Protein AF-S7V714-F1 (afdb_monomer)

Foldseek 3Di:
DDDPDDPVNVVVVVPDPPPPVPPPPPDLLPQDDDDPVVLVPAQLLDLVSLVVLLVLLCSLCCNQVVVDDVLVVLSVQLNCLSVPHAAPSSLVSLVVSLVVSLVVLVVSDDPVSPVVSVVNNVSSVSNNVSRVVRNVDPDDD

Nearest PDB structures (foldseek):
  7zpk-assembly1_A  TM=5.046E-01  e=1.804E+00  Mus musculus
  8fit-assembly1_A  TM=4.588E-01  e=9.605E+00  synthetic construct
  5wa4-assembly1_F  TM=2.463E-01  e=9.605E+00  Thermobispora bispora DSM 43833

Sequence (141 aa):
MAIVTSLLDYRRKKQRPSFALPMVEDEPTTRPHVSKQAIWRKDFSSFGGVIFGILTIRELLGYHLHYFEEWKHYLLQILDICANTTGKDRAALLGDVVRDFKSFLFEETGPENKEDMALVVLILELMEKSALLRQDAPGLQ

Solvent-accessible surface area (backbone atoms only — not comparable to full-atom values): 8434 Å² total; per-residue (Å²): 135,85,81,83,72,52,76,65,58,54,50,57,70,66,60,56,79,78,75,73,61,73,77,70,71,77,66,82,73,70,80,70,90,79,58,68,69,61,59,75,72,49,56,33,66,42,67,71,29,41,52,52,47,50,52,51,39,48,49,53,43,52,68,78,40,63,90,57,63,67,68,59,52,53,53,50,51,53,50,50,43,62,72,76,43,58,48,63,63,28,25,54,56,40,45,55,54,49,52,54,49,51,53,55,49,58,75,73,54,44,92,91,46,42,73,60,51,50,50,43,52,50,49,51,48,46,38,37,51,34,30,46,58,52,50,74,53,87,82,86,130

Radius of gyration: 20.83 Å; Cα contacts (8 Å, |Δi|>4): 79; chains: 1; bounding box: 42×61×42 Å

Structure (mmCIF, N/CA/C/O backbone):
data_AF-S7V714-F1
#
_entry.id   AF-S7V714-F1
#
loop_
_atom_site.group_PDB
_atom_site.id
_atom_site.type_symbol
_atom_site.label_atom_id
_atom_site.label_alt_id
_atom_site.label_comp_id
_atom_site.label_asym_id
_atom_site.label_entity_id
_atom_site.label_seq_id
_atom_site.pdbx_PDB_ins_code
_atom_site.Cartn_x
_atom_site.Cartn_y
_atom_site.Cartn_z
_atom_site.occupancy
_atom_site.B_iso_or_equiv
_atom_site.auth_seq_id
_atom_site.auth_comp_id
_atom_site.auth_asym_id
_atom_site.auth_atom_id
_atom_site.pdbx_PDB_model_num
ATOM 1 N N . MET A 1 1 ? 13.397 -50.958 17.998 1.00 35.47 1 MET A N 1
ATOM 2 C CA . MET A 1 1 ? 14.725 -50.866 17.354 1.00 35.47 1 MET A CA 1
ATOM 3 C C . MET A 1 1 ? 14.741 -49.617 16.486 1.00 35.47 1 MET A C 1
ATOM 5 O O . MET A 1 1 ? 13.940 -49.539 15.565 1.00 35.47 1 MET A O 1
ATOM 9 N N . ALA A 1 2 ? 15.54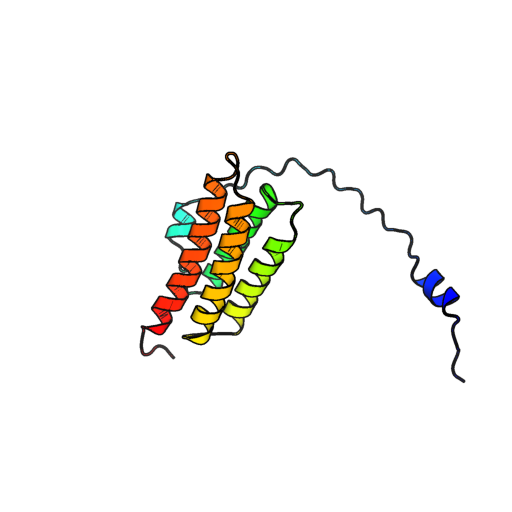3 -48.609 16.835 1.00 45.94 2 ALA A N 1
ATOM 10 C CA . ALA A 1 2 ? 15.607 -47.350 16.092 1.00 45.94 2 ALA A CA 1
ATOM 11 C C . ALA A 1 2 ? 16.510 -47.516 14.861 1.00 45.94 2 ALA A C 1
ATOM 13 O O . ALA A 1 2 ? 17.671 -47.895 14.993 1.00 45.94 2 ALA A O 1
ATOM 14 N N . ILE A 1 3 ? 15.969 -47.264 13.669 1.00 53.62 3 ILE A N 1
ATOM 15 C CA . ILE A 1 3 ? 16.721 -47.330 12.413 1.00 53.62 3 ILE A CA 1
ATOM 16 C C . ILE A 1 3 ? 17.478 -46.009 12.268 1.00 53.62 3 ILE A C 1
ATOM 18 O O . ILE A 1 3 ? 16.899 -44.984 11.902 1.00 53.62 3 ILE A O 1
ATOM 22 N N . VAL A 1 4 ? 18.775 -46.025 12.577 1.00 56.28 4 VAL A N 1
ATOM 23 C CA . VAL A 1 4 ? 19.679 -44.910 12.276 1.00 56.28 4 VAL A CA 1
ATOM 24 C C . VAL A 1 4 ? 19.846 -44.869 10.763 1.00 56.28 4 VAL A C 1
ATOM 26 O O . VAL A 1 4 ? 20.621 -45.619 10.177 1.00 56.28 4 VAL A O 1
ATOM 29 N N . THR A 1 5 ? 19.044 -44.030 10.117 1.00 60.16 5 THR A N 1
ATOM 30 C CA . THR A 1 5 ? 19.144 -43.801 8.677 1.00 60.16 5 THR A CA 1
ATOM 31 C C . THR A 1 5 ? 20.337 -42.878 8.451 1.00 60.16 5 THR A C 1
ATOM 33 O O . THR A 1 5 ? 20.403 -41.801 9.044 1.00 60.16 5 THR A O 1
ATOM 36 N N . SER A 1 6 ? 21.300 -43.308 7.636 1.00 65.88 6 SER A N 1
ATOM 37 C CA . SER A 1 6 ? 22.492 -42.525 7.310 1.00 65.88 6 SER A CA 1
ATOM 38 C C . SER A 1 6 ? 22.106 -41.145 6.764 1.00 65.88 6 SER A C 1
ATOM 40 O O . SER A 1 6 ? 21.180 -41.009 5.960 1.00 65.88 6 SER A O 1
ATOM 42 N N . LEU A 1 7 ? 22.844 -40.104 7.157 1.00 58.25 7 LEU A N 1
ATOM 43 C CA . LEU A 1 7 ? 22.646 -38.728 6.681 1.00 58.25 7 LEU A CA 1
ATOM 44 C C . LEU A 1 7 ? 22.783 -38.624 5.143 1.00 58.25 7 LEU A C 1
ATOM 46 O O . LEU A 1 7 ? 22.209 -37.733 4.513 1.00 58.25 7 LEU A O 1
ATOM 50 N N . LEU A 1 8 ? 23.490 -39.582 4.529 1.00 59.44 8 LEU A N 1
ATOM 51 C CA . LEU A 1 8 ? 23.605 -39.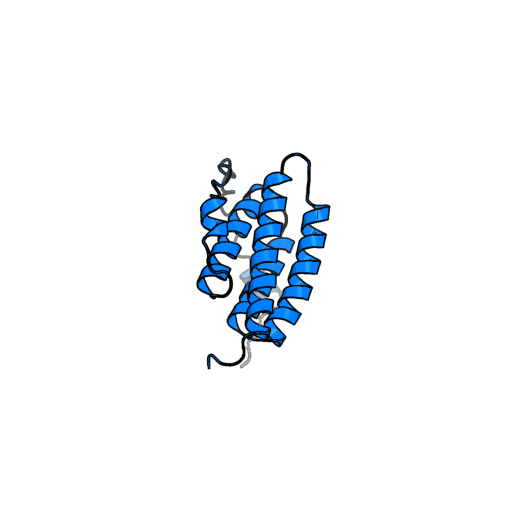744 3.077 1.00 59.44 8 LEU A CA 1
ATOM 52 C C . LEU A 1 8 ? 22.317 -40.291 2.440 1.00 59.44 8 LEU A C 1
ATOM 54 O O . LEU A 1 8 ? 21.934 -39.831 1.363 1.00 59.44 8 LEU A O 1
ATOM 58 N N . ASP A 1 9 ? 21.607 -41.196 3.116 1.00 64.56 9 ASP A N 1
ATOM 59 C CA . ASP A 1 9 ? 20.330 -41.743 2.640 1.00 64.56 9 ASP A CA 1
ATOM 60 C C . ASP A 1 9 ? 19.207 -40.704 2.730 1.00 64.56 9 ASP A C 1
ATOM 62 O O . ASP A 1 9 ? 18.354 -40.622 1.842 1.00 64.56 9 ASP A O 1
ATOM 66 N N . TYR A 1 10 ? 19.250 -39.834 3.746 1.00 62.34 10 TYR A N 1
ATOM 67 C CA . TYR A 1 10 ? 18.363 -38.671 3.829 1.00 62.34 10 TYR A CA 1
ATOM 68 C C . TYR A 1 10 ? 18.610 -37.680 2.678 1.00 62.34 10 TYR A C 1
ATOM 70 O O . TYR A 1 10 ? 17.657 -37.223 2.044 1.00 62.34 10 TYR A O 1
ATOM 78 N N . ARG A 1 11 ? 19.880 -37.383 2.347 1.00 59.47 11 ARG A N 1
ATOM 79 C CA . ARG A 1 11 ? 20.226 -36.513 1.204 1.00 59.47 11 ARG A CA 1
ATOM 80 C C . ARG A 1 11 ? 19.782 -37.104 -0.133 1.00 59.47 11 ARG A C 1
ATOM 82 O O . ARG A 1 11 ? 19.219 -36.371 -0.940 1.00 59.47 11 ARG A O 1
ATOM 89 N N . ARG A 1 12 ? 19.953 -38.413 -0.343 1.00 58.91 12 ARG A N 1
ATOM 90 C CA . ARG A 1 12 ? 19.464 -39.102 -1.550 1.00 58.91 12 ARG A CA 1
ATOM 91 C C . ARG A 1 12 ? 17.943 -39.061 -1.677 1.00 58.91 12 ARG A C 1
ATOM 93 O O . ARG A 1 12 ? 17.444 -38.807 -2.764 1.00 58.91 12 ARG A O 1
ATOM 100 N N . LYS A 1 13 ? 17.194 -39.236 -0.582 1.00 61.72 13 LYS A N 1
ATOM 101 C CA . LYS A 1 13 ? 15.721 -39.130 -0.604 1.00 61.72 13 LYS A CA 1
ATOM 102 C C . LYS A 1 13 ? 15.208 -37.710 -0.861 1.00 61.72 13 LYS A C 1
ATOM 104 O O . LYS A 1 13 ? 14.096 -37.554 -1.360 1.00 61.72 13 LYS A O 1
ATOM 109 N N . LYS A 1 14 ? 15.985 -36.681 -0.503 1.00 56.25 14 LYS A N 1
ATOM 110 C CA . LYS A 1 14 ? 15.613 -35.268 -0.685 1.00 56.25 14 LYS A CA 1
ATOM 111 C C . LYS A 1 14 ? 16.084 -34.679 -2.019 1.00 56.25 14 LYS A C 1
ATOM 113 O O . LYS A 1 14 ? 15.548 -33.655 -2.434 1.00 56.25 14 LYS A O 1
ATOM 118 N N . GLN A 1 15 ? 16.996 -35.351 -2.724 1.00 51.22 15 GLN A N 1
ATOM 119 C CA . GLN A 1 15 ? 17.247 -35.144 -4.153 1.00 51.22 15 GLN A CA 1
ATOM 120 C C . GLN A 1 15 ? 16.084 -35.734 -4.961 1.00 51.22 15 GLN A C 1
ATOM 122 O O . GLN A 1 15 ? 16.217 -36.709 -5.697 1.00 51.22 15 GLN A O 1
ATOM 127 N N . ARG A 1 16 ? 14.900 -35.134 -4.800 1.00 51.56 16 ARG A N 1
ATOM 128 C CA . ARG A 1 16 ? 13.873 -35.204 -5.837 1.00 51.56 16 ARG A CA 1
ATOM 129 C C . ARG A 1 16 ? 14.522 -34.721 -7.138 1.00 51.56 16 ARG A C 1
ATOM 131 O O . ARG A 1 16 ? 15.364 -33.820 -7.057 1.00 51.56 16 ARG A O 1
ATOM 138 N N . PRO A 1 17 ? 14.155 -35.273 -8.309 1.00 47.53 17 PRO A N 1
ATOM 139 C CA . PRO A 1 17 ? 14.514 -34.623 -9.557 1.00 47.53 17 PRO A CA 1
ATOM 140 C C . PRO A 1 17 ? 14.079 -33.173 -9.396 1.00 47.53 17 PRO A C 1
ATOM 142 O O . PRO A 1 17 ? 12.954 -32.916 -8.953 1.00 47.53 17 PRO A O 1
ATOM 145 N N . SER A 1 18 ? 15.003 -32.246 -9.631 1.00 49.41 18 SER A N 1
ATOM 146 C CA . SER A 1 18 ? 14.657 -30.856 -9.856 1.00 49.41 18 SER A CA 1
ATOM 147 C C . SER A 1 18 ? 13.494 -30.897 -10.830 1.00 49.41 18 SER A C 1
ATOM 149 O O . SER A 1 18 ? 13.674 -31.261 -11.992 1.00 49.41 18 SER A O 1
ATOM 151 N N . PHE A 1 19 ? 12.287 -30.634 -10.326 1.00 50.50 19 PHE A N 1
ATOM 152 C CA . PHE A 1 19 ? 11.197 -30.201 -11.166 1.00 50.50 19 PHE A CA 1
ATOM 153 C C . PHE A 1 19 ? 11.763 -28.929 -11.778 1.00 50.50 19 PHE A C 1
ATOM 155 O O . PHE A 1 19 ? 11.734 -27.865 -11.166 1.00 50.50 19 PHE A O 1
ATOM 162 N N . ALA A 1 20 ? 12.384 -29.074 -12.947 1.00 51.50 20 ALA A N 1
ATOM 163 C CA . ALA A 1 20 ? 12.379 -28.035 -13.937 1.00 51.50 20 ALA A CA 1
ATOM 164 C C . ALA A 1 20 ? 10.890 -27.823 -14.186 1.00 51.50 20 ALA A C 1
ATOM 166 O O . ALA A 1 20 ? 10.273 -28.499 -15.008 1.00 51.50 20 ALA A O 1
ATOM 167 N N . LEU A 1 21 ? 10.283 -26.974 -13.351 1.00 54.78 21 LEU A N 1
ATOM 168 C CA . LEU A 1 21 ? 9.081 -26.287 -13.756 1.00 54.78 21 LEU A CA 1
ATOM 169 C C . LEU A 1 21 ? 9.435 -25.758 -15.145 1.00 54.78 21 LEU A C 1
ATOM 171 O 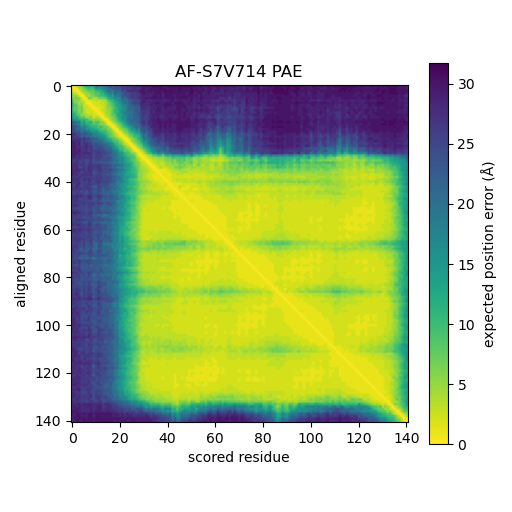O . LEU A 1 21 ? 10.536 -25.204 -15.283 1.00 54.78 21 LEU A O 1
ATOM 175 N N . PRO A 1 22 ? 8.610 -26.010 -16.176 1.00 46.91 22 PRO A N 1
ATOM 176 C CA . PRO A 1 22 ? 8.808 -25.313 -17.432 1.00 46.91 22 PRO A CA 1
ATOM 177 C C . PRO A 1 22 ? 8.995 -23.854 -17.038 1.00 46.91 22 PRO A C 1
ATOM 179 O O . PRO A 1 22 ? 8.189 -23.337 -16.259 1.00 46.91 22 PRO A O 1
ATOM 182 N N . MET A 1 23 ? 10.127 -23.261 -17.433 1.00 49.44 23 MET A N 1
ATOM 183 C CA . MET A 1 23 ? 10.264 -21.818 -17.361 1.00 49.44 23 MET A CA 1
ATOM 184 C C . MET A 1 23 ? 9.042 -21.327 -18.110 1.00 49.44 23 MET A C 1
ATOM 186 O O . MET A 1 23 ? 8.947 -21.534 -19.317 1.00 49.44 23 MET A O 1
ATOM 190 N N . VAL A 1 24 ? 8.041 -20.865 -17.363 1.00 54.81 24 VAL A N 1
ATOM 191 C CA . VAL A 1 24 ? 6.916 -20.163 -17.942 1.00 54.81 24 VAL A CA 1
ATOM 192 C C . VAL A 1 24 ? 7.623 -18.997 -18.590 1.00 54.81 24 VAL A C 1
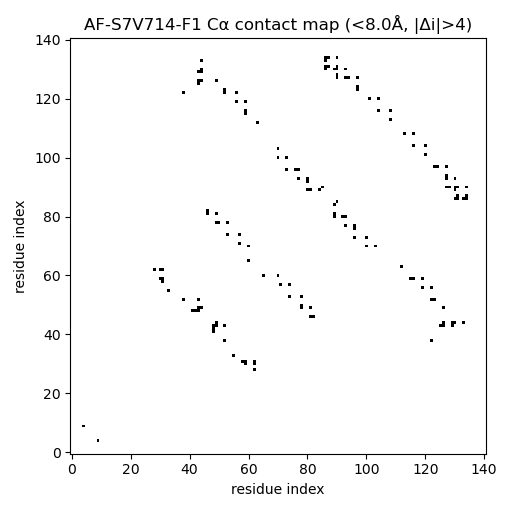ATOM 194 O O . VAL A 1 24 ? 8.205 -18.176 -17.885 1.00 54.81 24 VAL A O 1
ATOM 197 N N . GLU A 1 25 ? 7.758 -19.056 -19.913 1.00 48.69 25 GLU A N 1
ATOM 198 C CA . GLU A 1 25 ? 8.210 -17.919 -20.691 1.00 48.69 25 GLU A CA 1
ATOM 199 C C . GLU A 1 25 ? 7.351 -16.772 -20.182 1.00 48.69 25 GLU A C 1
ATOM 201 O O . GLU A 1 25 ? 6.125 -16.899 -20.204 1.00 48.69 25 GLU A O 1
ATOM 206 N N . ASP A 1 26 ? 7.988 -15.768 -19.571 1.00 55.81 26 ASP A N 1
ATOM 207 C CA . ASP A 1 26 ? 7.308 -14.603 -19.024 1.00 55.81 26 ASP A CA 1
ATOM 208 C C . ASP A 1 26 ? 6.440 -14.056 -20.163 1.00 55.81 26 ASP A C 1
ATOM 210 O O . ASP A 1 26 ? 6.950 -13.411 -21.084 1.00 55.81 26 ASP A O 1
ATOM 214 N N . GLU A 1 27 ? 5.141 -14.389 -20.168 1.00 51.09 27 GLU A N 1
ATOM 215 C CA . GLU A 1 27 ? 4.195 -13.754 -21.074 1.00 51.09 27 GLU A CA 1
ATOM 216 C C . GLU A 1 27 ? 4.412 -12.256 -20.883 1.00 51.09 27 GLU A C 1
ATOM 218 O O . GLU A 1 27 ? 4.528 -11.828 -19.728 1.00 51.09 27 GLU A O 1
ATOM 223 N N . PRO A 1 28 ? 4.507 -11.457 -21.962 1.00 49.62 28 PRO A N 1
ATOM 224 C CA . PRO A 1 28 ? 4.664 -10.021 -21.825 1.00 49.62 28 PRO A CA 1
ATOM 225 C C . PRO A 1 28 ? 3.522 -9.529 -20.941 1.00 49.62 28 PRO A C 1
ATOM 227 O O . PRO A 1 28 ? 2.359 -9.513 -21.357 1.00 49.62 28 PRO A O 1
ATOM 230 N N . THR A 1 29 ? 3.851 -9.216 -19.687 1.00 62.34 29 THR A N 1
ATOM 231 C CA . THR A 1 29 ? 2.876 -8.863 -18.670 1.00 62.34 29 THR A CA 1
ATOM 232 C C . THR A 1 29 ? 2.189 -7.621 -19.203 1.00 62.34 29 THR A C 1
ATOM 234 O O . THR A 1 29 ? 2.808 -6.589 -19.431 1.00 62.34 29 THR A O 1
ATOM 237 N N . THR A 1 30 ? 0.914 -7.728 -19.564 1.00 75.56 30 THR A N 1
ATOM 238 C CA . THR A 1 30 ? 0.200 -6.558 -20.076 1.00 75.56 30 THR A CA 1
ATOM 239 C C . THR A 1 30 ? 0.177 -5.527 -18.955 1.00 75.56 30 THR A C 1
ATOM 241 O O . THR A 1 30 ? -0.187 -5.879 -17.830 1.00 75.56 30 THR A O 1
ATOM 244 N N . ARG A 1 31 ? 0.584 -4.276 -19.233 1.00 80.94 31 ARG A N 1
ATOM 245 C CA . ARG A 1 31 ? 0.600 -3.223 -18.208 1.00 80.94 31 ARG A CA 1
ATOM 246 C C . ARG A 1 31 ? -0.769 -3.187 -17.512 1.00 80.94 31 ARG A C 1
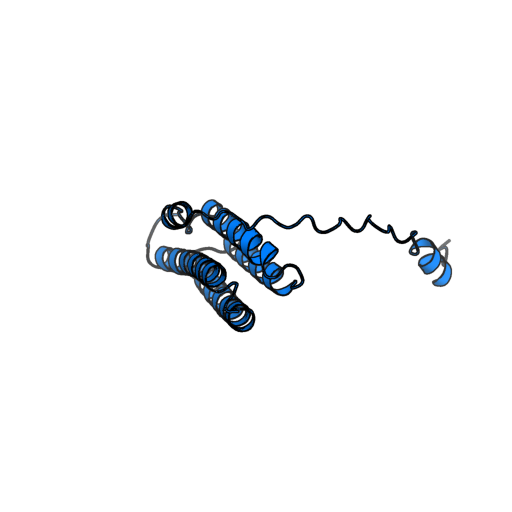ATOM 248 O O . ARG A 1 31 ? -1.785 -3.067 -18.206 1.00 80.94 31 ARG A O 1
ATOM 255 N N . PRO A 1 32 ? -0.819 -3.294 -16.175 1.00 84.50 32 PRO A N 1
ATOM 256 C CA . PRO A 1 32 ? -2.078 -3.398 -15.455 1.00 84.50 32 PRO A CA 1
ATOM 257 C C . PRO A 1 32 ? -2.925 -2.140 -15.658 1.00 84.50 32 PRO A C 1
ATOM 259 O O . PRO A 1 32 ? -2.437 -1.009 -15.593 1.00 84.50 32 PRO A O 1
ATOM 262 N N . HIS A 1 33 ? -4.220 -2.335 -15.905 1.00 84.50 33 HIS A N 1
ATOM 263 C CA . HIS A 1 33 ? -5.156 -1.232 -16.077 1.00 84.50 33 HIS A CA 1
ATOM 264 C C . HIS A 1 33 ? -5.773 -0.842 -14.733 1.00 84.50 33 HIS A C 1
ATOM 266 O O . HIS A 1 33 ? -6.781 -1.406 -14.305 1.00 84.50 33 HIS A O 1
ATOM 272 N N . VAL A 1 34 ? -5.180 0.152 -14.069 1.00 86.50 34 VAL A N 1
ATOM 273 C C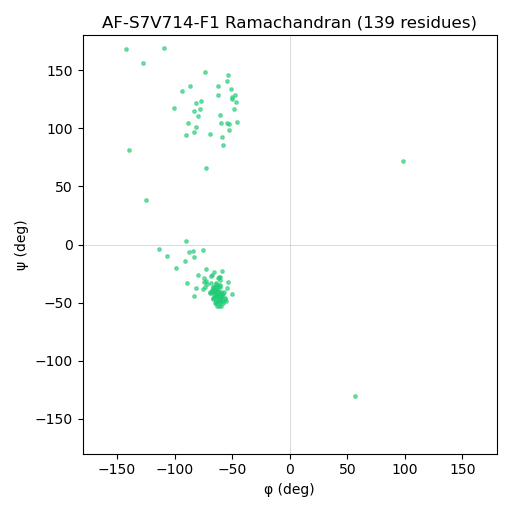A . VAL A 1 34 ? -5.651 0.622 -12.761 1.00 86.50 34 VAL A CA 1
ATOM 274 C C . VAL A 1 34 ? -6.485 1.896 -12.899 1.00 86.50 34 VAL A C 1
ATOM 276 O O . VAL A 1 34 ? -6.003 2.956 -13.301 1.00 86.50 34 VAL A O 1
ATOM 279 N N . SER A 1 35 ? -7.761 1.820 -12.510 1.00 87.88 35 SER A N 1
ATOM 280 C CA . SER A 1 35 ? -8.655 2.981 -12.500 1.00 87.88 35 SER A CA 1
ATOM 281 C C . SER A 1 35 ? -8.423 3.853 -11.264 1.00 87.88 35 SER A C 1
ATOM 283 O O . SER A 1 35 ? -8.819 3.503 -10.150 1.00 87.88 35 SER A O 1
ATOM 285 N N . LYS A 1 36 ? -7.861 5.054 -11.468 1.00 88.06 36 LYS A N 1
ATOM 286 C CA . LYS A 1 36 ? -7.698 6.069 -10.406 1.00 88.06 36 LYS A CA 1
ATOM 287 C C . LYS A 1 36 ? -9.030 6.391 -9.717 1.00 88.06 36 LYS A C 1
ATOM 289 O O . LYS A 1 36 ? -9.077 6.560 -8.503 1.00 88.06 36 LYS A O 1
ATOM 294 N N . GLN A 1 37 ? -10.132 6.427 -10.469 1.00 88.81 37 GLN A N 1
ATOM 295 C CA . GLN A 1 37 ? -11.464 6.690 -9.919 1.00 88.81 37 GLN A CA 1
ATOM 296 C C . GLN A 1 37 ? -11.942 5.571 -8.982 1.00 88.81 37 GLN A C 1
ATOM 298 O O . GLN A 1 37 ? -12.598 5.855 -7.980 1.00 88.81 37 GLN A O 1
ATOM 303 N N . ALA A 1 38 ? -11.612 4.312 -9.291 1.00 89.94 38 ALA A N 1
ATOM 304 C CA . ALA A 1 38 ? -11.943 3.181 -8.430 1.00 89.94 38 ALA A CA 1
ATOM 305 C C . ALA A 1 38 ? -11.187 3.249 -7.096 1.00 89.94 38 ALA A C 1
ATOM 307 O O . ALA A 1 38 ? -11.785 2.985 -6.056 1.00 89.94 38 ALA A O 1
ATOM 308 N N . ILE A 1 39 ? -9.918 3.678 -7.121 1.00 91.56 39 ILE A N 1
ATOM 309 C CA . ILE A 1 39 ? -9.110 3.901 -5.913 1.00 91.56 39 ILE A CA 1
ATOM 310 C C . ILE A 1 39 ? -9.755 4.974 -5.032 1.00 91.56 39 ILE A C 1
ATOM 312 O O . ILE A 1 39 ? -10.046 4.713 -3.870 1.00 91.56 39 ILE A O 1
ATOM 316 N N . TRP A 1 40 ? -10.064 6.150 -5.586 1.00 89.12 40 TRP A N 1
ATOM 317 C CA . TRP A 1 40 ? -10.634 7.264 -4.812 1.00 89.12 40 TRP A CA 1
ATOM 318 C C . TRP A 1 40 ? -11.999 6.971 -4.184 1.00 89.12 40 TRP A C 1
ATOM 320 O O . TRP A 1 40 ? -12.339 7.549 -3.156 1.00 89.12 40 TRP A O 1
ATOM 330 N N . ARG A 1 41 ? -12.803 6.097 -4.797 1.00 89.88 41 ARG A N 1
ATOM 331 C CA . ARG A 1 41 ? -14.133 5.729 -4.286 1.00 89.88 41 ARG A CA 1
ATOM 332 C C . ARG A 1 41 ? -14.096 4.623 -3.232 1.00 89.88 41 ARG A C 1
ATOM 334 O O . ARG A 1 41 ? -15.149 4.268 -2.703 1.00 89.88 41 ARG A O 1
ATOM 341 N N . LYS A 1 42 ? -12.931 4.031 -2.963 1.00 92.88 42 LYS A N 1
ATOM 342 C CA . LYS A 1 42 ? -12.816 2.879 -2.070 1.00 92.88 42 LYS A CA 1
ATOM 343 C C . LYS A 1 42 ? -12.661 3.316 -0.614 1.00 92.88 42 LYS A C 1
ATOM 345 O O . LYS A 1 42 ? -11.868 4.194 -0.297 1.00 92.88 42 LYS A O 1
ATOM 350 N N . ASP A 1 43 ? -13.381 2.639 0.279 1.00 91.44 43 ASP A N 1
ATOM 351 C CA . ASP A 1 43 ? -13.197 2.783 1.724 1.00 91.44 43 ASP A CA 1
ATOM 352 C C . ASP A 1 43 ? -12.044 1.898 2.225 1.00 91.44 43 ASP A C 1
ATOM 354 O O . ASP A 1 43 ? -12.236 0.709 2.505 1.00 91.44 43 ASP A O 1
ATOM 358 N N . PHE A 1 44 ? -10.857 2.492 2.367 1.00 91.56 44 PHE A N 1
ATOM 359 C CA . PHE A 1 44 ? -9.648 1.839 2.888 1.00 91.56 44 PHE A CA 1
ATOM 360 C C . PHE A 1 44 ? -9.644 1.630 4.406 1.00 91.56 44 PHE A C 1
ATOM 362 O O . PHE A 1 44 ? -8.739 0.989 4.940 1.00 91.56 44 PHE A O 1
ATOM 369 N N . SER A 1 45 ? -10.659 2.120 5.117 1.00 88.19 45 SER A N 1
ATOM 370 C CA . SER A 1 45 ? -10.810 1.835 6.540 1.00 88.19 45 SER A CA 1
ATOM 371 C C . SER A 1 45 ? -11.310 0.396 6.759 1.00 88.19 45 SER A C 1
ATOM 373 O O . SER A 1 45 ? -10.934 -0.276 7.726 1.00 88.19 45 SER A O 1
ATOM 375 N N . SER A 1 46 ? -12.117 -0.118 5.825 1.00 90.94 46 SER A N 1
ATOM 376 C CA . SER A 1 46 ? -12.584 -1.505 5.803 1.00 90.94 46 SER A CA 1
ATOM 377 C C . SER A 1 46 ? -11.480 -2.487 5.387 1.00 90.94 46 SER A C 1
ATOM 379 O O . SER A 1 46 ? -10.633 -2.180 4.547 1.00 90.94 46 SER A O 1
ATOM 381 N N . PHE A 1 47 ? -11.521 -3.716 5.914 1.00 91.25 47 PHE A N 1
ATOM 382 C CA . PHE A 1 47 ? -10.578 -4.768 5.511 1.00 91.25 47 PHE A CA 1
ATOM 383 C C . PHE A 1 47 ? -10.684 -5.097 4.011 1.00 91.25 47 PHE A C 1
ATOM 385 O O . PHE A 1 47 ? -9.675 -5.279 3.336 1.00 91.25 47 PHE A O 1
ATOM 392 N N . GLY A 1 48 ? -11.897 -5.077 3.447 1.00 93.25 48 GLY A N 1
ATOM 393 C CA . GLY A 1 48 ? -12.103 -5.271 2.009 1.00 93.25 48 GLY A CA 1
ATOM 394 C C . GLY A 1 48 ? -11.484 -4.165 1.144 1.00 93.25 48 GLY A C 1
ATOM 395 O O . GLY A 1 48 ? -11.012 -4.437 0.040 1.00 93.25 48 GLY A O 1
ATOM 396 N N . GLY A 1 49 ? -11.451 -2.920 1.630 1.00 94.38 49 GLY A N 1
ATOM 397 C CA . GLY A 1 49 ? -10.723 -1.830 0.979 1.00 94.38 49 GLY A CA 1
ATOM 398 C C . GLY A 1 49 ? -9.212 -2.019 1.026 1.00 94.38 49 GLY A C 1
ATOM 399 O O . GLY A 1 49 ? -8.545 -1.806 0.016 1.00 94.38 49 GLY A O 1
ATOM 400 N N . VAL A 1 50 ? -8.689 -2.500 2.157 1.00 94.12 50 VAL A N 1
ATOM 401 C CA . VAL A 1 50 ? -7.268 -2.852 2.287 1.00 94.12 50 VAL A CA 1
ATOM 402 C C . VAL A 1 50 ? -6.883 -3.945 1.292 1.00 94.12 50 VAL A C 1
ATOM 404 O O . VAL A 1 50 ? -5.938 -3.754 0.534 1.00 94.12 50 VAL A O 1
ATOM 407 N N . ILE A 1 51 ? -7.639 -5.047 1.222 1.00 96.38 51 ILE A N 1
ATOM 408 C CA . ILE A 1 51 ? -7.379 -6.128 0.255 1.00 96.38 51 ILE A CA 1
ATOM 409 C C . ILE A 1 51 ? -7.366 -5.585 -1.175 1.00 96.38 51 ILE A C 1
ATOM 411 O O . ILE A 1 51 ? -6.453 -5.889 -1.939 1.00 96.38 51 ILE A O 1
ATOM 415 N N . PHE A 1 52 ? -8.352 -4.759 -1.537 1.00 95.88 52 PHE A N 1
ATOM 416 C CA . PHE A 1 52 ? -8.404 -4.139 -2.861 1.00 95.88 52 PHE A CA 1
ATOM 417 C C . PHE A 1 52 ? -7.131 -3.339 -3.170 1.00 95.88 52 PHE A C 1
ATOM 419 O O . PHE A 1 52 ? -6.549 -3.497 -4.243 1.00 95.88 52 PHE A O 1
ATOM 426 N N . GLY A 1 53 ? -6.673 -2.514 -2.226 1.00 96.06 53 GLY A N 1
ATOM 427 C CA . GLY A 1 53 ? -5.437 -1.758 -2.399 1.00 96.06 53 GLY A CA 1
ATOM 428 C C . GLY A 1 53 ? -4.206 -2.654 -2.499 1.00 96.06 53 GLY A C 1
ATOM 429 O O . GLY A 1 53 ? -3.403 -2.457 -3.401 1.00 96.06 53 GLY A O 1
ATOM 430 N N . ILE A 1 54 ? -4.086 -3.678 -1.649 1.00 96.56 54 ILE A N 1
ATOM 431 C CA . ILE A 1 54 ? -2.968 -4.635 -1.678 1.00 96.56 54 ILE A CA 1
ATOM 432 C C . ILE A 1 54 ? -2.896 -5.360 -3.024 1.00 96.56 54 ILE A C 1
ATOM 434 O O . ILE A 1 54 ? -1.816 -5.477 -3.594 1.00 96.56 54 ILE A O 1
ATOM 438 N N . LEU A 1 55 ? -4.030 -5.824 -3.556 1.00 95.94 55 LEU A N 1
ATOM 439 C CA . LEU A 1 55 ? -4.072 -6.490 -4.860 1.00 95.94 55 LEU A CA 1
ATOM 440 C C . LEU A 1 55 ? -3.698 -5.534 -5.996 1.00 95.94 55 LEU A C 1
ATOM 442 O O . LEU A 1 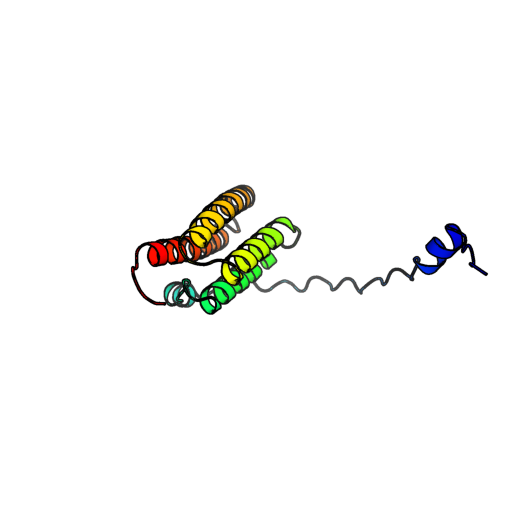55 ? -2.932 -5.911 -6.876 1.00 95.94 55 LEU A O 1
ATOM 446 N N . THR A 1 56 ? -4.160 -4.285 -5.924 1.00 95.56 56 THR A N 1
ATOM 447 C CA . THR A 1 56 ? -3.798 -3.244 -6.896 1.00 95.56 56 THR A CA 1
ATOM 448 C C . THR A 1 56 ? -2.294 -2.949 -6.863 1.00 95.56 56 THR A C 1
ATOM 450 O O . THR A 1 56 ? -1.649 -2.878 -7.906 1.00 95.56 56 THR A O 1
ATOM 453 N N . ILE A 1 57 ? -1.707 -2.826 -5.666 1.00 96.50 57 ILE A N 1
ATOM 454 C CA . ILE A 1 57 ? -0.259 -2.639 -5.500 1.00 96.50 57 ILE A CA 1
ATOM 455 C C . ILE A 1 57 ? 0.497 -3.864 -6.027 1.00 96.50 57 ILE A C 1
ATOM 457 O O . ILE A 1 57 ? 1.474 -3.705 -6.752 1.00 96.50 57 ILE A O 1
ATOM 461 N N . ARG A 1 58 ? 0.034 -5.083 -5.721 1.00 95.62 58 ARG A N 1
ATOM 462 C CA . ARG A 1 58 ? 0.634 -6.327 -6.222 1.00 95.62 58 ARG A CA 1
ATOM 463 C C . ARG A 1 58 ? 0.672 -6.373 -7.748 1.00 95.62 58 ARG A C 1
ATOM 465 O O . ARG A 1 58 ? 1.659 -6.849 -8.293 1.00 95.62 58 ARG A O 1
ATOM 472 N N . GLU A 1 59 ? -0.376 -5.923 -8.431 1.00 94.12 59 GLU A N 1
ATOM 473 C CA . GLU A 1 59 ? -0.401 -5.872 -9.897 1.00 94.12 59 GLU A CA 1
ATOM 474 C C . GLU A 1 59 ? 0.610 -4.859 -10.449 1.00 94.12 59 GLU A C 1
ATOM 476 O O . GLU A 1 59 ? 1.381 -5.194 -11.344 1.00 94.12 59 GLU A O 1
ATOM 481 N N . LEU A 1 60 ? 0.657 -3.647 -9.884 1.00 94.44 60 LEU A N 1
ATOM 482 C CA . LEU A 1 60 ? 1.579 -2.590 -10.319 1.00 94.44 60 LEU A CA 1
ATOM 483 C C . LEU A 1 60 ? 3.046 -2.963 -10.074 1.00 94.44 60 LEU A C 1
ATOM 485 O O . LEU A 1 60 ? 3.869 -2.883 -10.985 1.00 94.44 60 LEU A O 1
ATOM 489 N N . LEU A 1 61 ? 3.376 -3.401 -8.857 1.00 94.94 61 LEU A N 1
ATOM 490 C CA . LEU A 1 61 ? 4.742 -3.791 -8.501 1.00 94.94 61 LEU A CA 1
ATOM 491 C C . LEU A 1 61 ? 5.135 -5.123 -9.134 1.00 94.94 61 LEU A C 1
ATOM 493 O O . LEU A 1 61 ? 6.289 -5.305 -9.491 1.00 94.94 61 LEU A O 1
ATOM 497 N N . GLY A 1 62 ? 4.186 -6.035 -9.342 1.00 93.56 62 GLY A N 1
ATOM 498 C CA . GLY A 1 62 ? 4.430 -7.269 -10.081 1.00 93.56 62 GLY A CA 1
ATOM 499 C C . GLY A 1 62 ? 4.749 -7.038 -11.558 1.00 93.56 62 GLY A C 1
ATOM 500 O O . GLY A 1 62 ? 5.387 -7.890 -12.158 1.00 93.56 62 GLY A O 1
ATOM 501 N N . TYR A 1 63 ? 4.332 -5.911 -12.141 1.00 92.69 63 TYR A N 1
ATOM 502 C CA . TYR A 1 63 ? 4.703 -5.525 -13.503 1.00 92.69 63 TYR A CA 1
ATOM 503 C C . TYR A 1 63 ? 6.074 -4.832 -13.561 1.00 92.69 63 TYR A C 1
ATOM 505 O O . TYR A 1 63 ? 6.876 -5.150 -14.431 1.00 92.69 63 TYR A O 1
ATOM 513 N N . HIS A 1 64 ? 6.355 -3.901 -12.640 1.00 92.94 64 HIS A N 1
ATOM 514 C CA . HIS A 1 64 ? 7.587 -3.093 -12.678 1.00 92.94 64 HIS A CA 1
ATOM 515 C C . HIS A 1 64 ? 8.779 -3.711 -11.937 1.00 92.94 64 HIS A C 1
ATOM 517 O O . HIS A 1 64 ? 9.918 -3.507 -12.338 1.00 92.94 64 HIS A O 1
ATOM 523 N N . LEU A 1 65 ? 8.526 -4.437 -10.848 1.00 92.44 65 LEU A N 1
ATOM 524 C CA . LEU A 1 65 ? 9.524 -4.933 -9.893 1.00 92.44 65 LEU A CA 1
ATOM 525 C C . LEU A 1 65 ? 9.424 -6.458 -9.716 1.00 92.44 65 LEU A C 1
ATOM 527 O O . LEU A 1 65 ? 9.555 -6.976 -8.605 1.00 92.44 65 LEU A O 1
ATOM 531 N N . HIS A 1 66 ? 9.162 -7.204 -10.793 1.00 86.38 66 HIS A N 1
ATOM 532 C CA . HIS A 1 66 ? 8.904 -8.651 -10.727 1.00 86.38 66 HIS A CA 1
ATOM 533 C C . HIS A 1 66 ? 10.077 -9.474 -10.185 1.00 86.38 66 HIS A C 1
ATOM 535 O O . HIS A 1 66 ? 9.843 -10.518 -9.578 1.00 86.38 66 HIS A O 1
ATOM 541 N N . TYR A 1 67 ? 11.314 -8.996 -10.356 1.00 87.19 67 TYR A N 1
ATOM 542 C CA . TYR A 1 67 ? 12.518 -9.639 -9.816 1.00 87.19 67 TYR A CA 1
ATOM 543 C C . TYR A 1 67 ? 12.820 -9.284 -8.354 1.00 87.19 67 TYR A C 1
ATOM 545 O O . TYR A 1 67 ? 13.672 -9.923 -7.736 1.00 87.19 67 TYR A O 1
ATOM 553 N N . PHE A 1 68 ? 12.132 -8.292 -7.788 1.00 89.00 68 PHE A N 1
ATOM 554 C CA . PHE A 1 68 ? 12.304 -7.902 -6.395 1.00 89.00 68 PHE A CA 1
ATOM 555 C C . PHE A 1 68 ? 11.275 -8.624 -5.525 1.00 89.00 68 PHE A C 1
ATOM 557 O O . PHE A 1 68 ? 10.082 -8.653 -5.818 1.00 89.00 68 PHE A O 1
ATOM 564 N N . GLU A 1 69 ? 11.732 -9.213 -4.425 1.00 89.38 69 GLU A N 1
ATOM 565 C CA . GLU A 1 69 ? 10.859 -9.936 -3.489 1.00 89.38 69 GLU A CA 1
ATOM 566 C C . GLU A 1 69 ? 10.482 -9.088 -2.265 1.00 89.38 69 GLU A C 1
ATOM 568 O O . GLU A 1 69 ? 9.482 -9.364 -1.603 1.00 89.38 69 GLU A O 1
ATOM 573 N N . GLU A 1 70 ? 11.253 -8.039 -1.972 1.00 93.12 70 GLU A N 1
ATOM 574 C CA . GLU A 1 70 ? 11.138 -7.245 -0.744 1.00 93.12 70 GLU A CA 1
ATOM 575 C C . GLU A 1 70 ? 9.756 -6.599 -0.580 1.00 93.12 70 GLU A C 1
ATOM 577 O O . GLU A 1 70 ? 9.131 -6.713 0.477 1.00 93.12 70 GLU A O 1
ATOM 582 N N . TRP A 1 71 ? 9.193 -6.046 -1.659 1.00 95.00 71 TRP A N 1
ATOM 583 C CA . TRP A 1 71 ? 7.863 -5.433 -1.629 1.00 95.00 71 TRP A CA 1
ATOM 584 C C . TRP A 1 71 ? 6.739 -6.397 -1.236 1.00 95.00 71 TRP A C 1
ATOM 586 O O . TRP A 1 71 ? 5.732 -5.982 -0.656 1.00 95.00 71 TRP A O 1
ATOM 596 N N . LYS A 1 72 ? 6.901 -7.698 -1.506 1.00 95.88 72 LYS A N 1
ATOM 597 C CA . LYS A 1 72 ? 5.907 -8.714 -1.135 1.00 95.88 72 LYS A CA 1
ATOM 598 C C . LYS A 1 72 ? 5.840 -8.872 0.380 1.00 95.88 72 LYS A C 1
ATOM 600 O O . LYS A 1 72 ? 4.759 -9.112 0.916 1.00 95.88 72 LYS A O 1
ATOM 605 N N . HIS A 1 73 ? 6.966 -8.693 1.073 1.00 96.69 73 HIS A N 1
ATOM 606 C CA . HIS A 1 73 ? 7.011 -8.737 2.529 1.00 96.69 73 HIS A CA 1
ATOM 607 C C . HIS A 1 73 ? 6.222 -7.580 3.150 1.00 96.69 73 HIS A C 1
ATOM 609 O O . HIS A 1 73 ? 5.392 -7.825 4.025 1.00 96.69 73 HIS A O 1
ATOM 615 N N . TYR A 1 74 ? 6.386 -6.352 2.645 1.00 97.69 74 TYR A N 1
ATOM 616 C CA . TYR A 1 74 ? 5.616 -5.200 3.126 1.00 97.69 74 TYR A CA 1
ATOM 617 C C . TYR A 1 74 ? 4.107 -5.392 2.943 1.00 97.69 74 TYR A C 1
ATOM 619 O O . TYR A 1 74 ? 3.331 -5.098 3.851 1.00 97.69 74 TYR A O 1
ATOM 627 N N . LEU A 1 75 ? 3.664 -5.955 1.812 1.00 97.31 75 LEU A N 1
ATOM 628 C CA . LEU A 1 75 ? 2.242 -6.257 1.607 1.00 97.31 75 LEU A CA 1
ATOM 629 C C . LEU A 1 75 ? 1.698 -7.267 2.623 1.00 97.31 75 LEU A C 1
ATOM 631 O O . LEU A 1 75 ? 0.578 -7.102 3.109 1.00 97.31 75 LEU A O 1
ATOM 635 N N . LEU A 1 76 ? 2.480 -8.296 2.958 1.00 97.38 76 LEU A N 1
ATOM 636 C CA . LEU A 1 76 ? 2.098 -9.275 3.976 1.00 97.38 76 LEU A CA 1
ATOM 637 C C . LEU A 1 76 ? 2.036 -8.647 5.371 1.00 97.38 76 LEU A C 1
ATOM 639 O O . LEU A 1 76 ? 1.086 -8.918 6.099 1.00 97.38 76 LEU A O 1
ATOM 643 N N . GLN A 1 77 ? 2.987 -7.779 5.720 1.00 97.69 77 GLN A N 1
ATOM 644 C CA . GLN A 1 77 ? 2.960 -7.042 6.985 1.00 97.69 77 GLN A CA 1
ATOM 645 C C . GLN A 1 77 ? 1.722 -6.142 7.087 1.00 97.69 77 GLN A C 1
ATOM 647 O O . GLN A 1 77 ? 1.013 -6.182 8.088 1.00 97.69 77 GLN A O 1
ATOM 652 N N . ILE A 1 78 ? 1.410 -5.374 6.037 1.00 96.75 78 ILE A N 1
ATOM 653 C CA . ILE A 1 78 ? 0.215 -4.517 6.004 1.00 96.75 78 ILE A CA 1
ATOM 654 C C . ILE A 1 78 ? -1.053 -5.358 6.182 1.00 96.75 78 ILE A C 1
ATOM 656 O O . ILE A 1 78 ? -1.949 -4.966 6.936 1.00 96.75 78 ILE A O 1
ATOM 660 N N . LEU A 1 79 ? -1.138 -6.509 5.507 1.00 96.44 79 LEU A N 1
ATOM 661 C CA . LEU A 1 79 ? -2.277 -7.416 5.624 1.00 96.44 79 LEU A CA 1
ATOM 662 C C . LEU A 1 79 ? -2.427 -7.952 7.052 1.00 96.44 79 LEU A C 1
ATOM 664 O O . LEU A 1 79 ? -3.528 -7.902 7.598 1.00 96.44 79 LEU A O 1
ATOM 668 N N . ASP A 1 80 ? -1.332 -8.430 7.642 1.00 96.81 80 ASP A N 1
ATOM 669 C CA . ASP A 1 80 ? -1.295 -8.982 8.996 1.00 96.81 80 ASP A CA 1
ATOM 670 C C . ASP A 1 80 ? -1.716 -7.941 10.040 1.00 96.81 80 ASP A C 1
ATOM 672 O O . ASP A 1 80 ? -2.636 -8.176 10.827 1.00 96.81 80 ASP A O 1
ATOM 676 N N . ILE A 1 81 ? -1.145 -6.734 9.964 1.00 95.81 81 ILE A N 1
ATOM 677 C CA . ILE A 1 81 ? -1.512 -5.608 10.828 1.00 95.81 81 ILE A CA 1
ATOM 678 C C . ILE A 1 81 ? -3.003 -5.295 10.672 1.00 95.81 81 ILE A C 1
ATOM 680 O O . ILE A 1 81 ? -3.723 -5.191 11.665 1.00 95.81 81 ILE A O 1
ATOM 684 N N . CYS A 1 82 ? -3.506 -5.176 9.441 1.00 93.50 82 CYS A N 1
ATOM 685 C CA . CYS A 1 82 ? -4.911 -4.838 9.206 1.00 93.50 82 CYS A CA 1
ATOM 686 C C . CYS A 1 82 ? -5.894 -5.932 9.642 1.00 93.50 82 CYS A C 1
ATOM 688 O O . CYS A 1 82 ? -7.048 -5.604 9.924 1.00 93.50 82 CYS A O 1
ATOM 690 N N . ALA A 1 83 ? -5.467 -7.196 9.664 1.00 93.38 83 ALA A 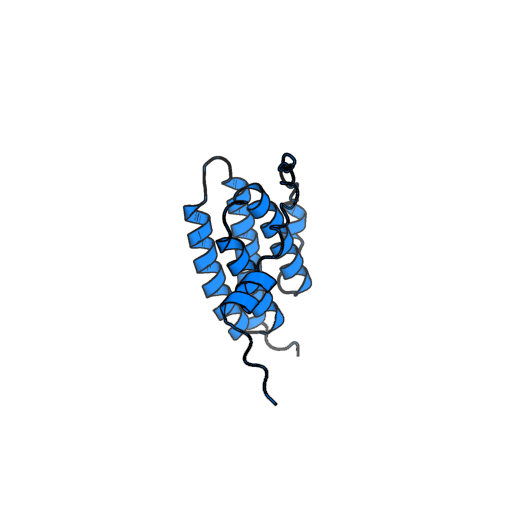N 1
ATOM 691 C CA . ALA A 1 83 ? -6.283 -8.328 10.090 1.00 93.38 83 ALA A CA 1
ATOM 692 C C . ALA A 1 83 ? -6.316 -8.482 11.618 1.00 93.38 83 ALA A C 1
ATOM 694 O O . ALA A 1 83 ? -7.361 -8.816 12.173 1.00 93.38 83 ALA A O 1
ATOM 695 N N . ASN A 1 84 ? -5.190 -8.223 12.290 1.00 94.06 84 ASN A N 1
ATOM 696 C CA . ASN A 1 84 ? -5.003 -8.568 13.701 1.00 94.06 84 ASN A CA 1
ATOM 697 C C . ASN A 1 84 ? -5.038 -7.370 14.657 1.00 94.06 84 ASN A C 1
ATOM 699 O O . ASN A 1 84 ? -5.092 -7.561 15.871 1.00 94.06 84 ASN A O 1
ATOM 703 N N . THR A 1 85 ? -5.025 -6.137 14.145 1.00 91.94 85 THR A N 1
ATOM 704 C CA . THR A 1 85 ? -4.990 -4.926 14.978 1.00 91.94 85 THR A CA 1
ATOM 705 C C . THR A 1 85 ? -6.094 -3.940 14.609 1.00 91.94 85 THR A C 1
ATOM 707 O O . THR A 1 85 ? -6.626 -3.927 13.495 1.00 91.94 85 THR A O 1
ATOM 710 N N . THR A 1 86 ? -6.465 -3.085 15.562 1.00 88.50 86 THR A N 1
ATOM 711 C CA . THR A 1 86 ? -7.494 -2.051 15.388 1.00 88.50 86 THR A CA 1
ATOM 712 C C . THR A 1 86 ? -7.103 -0.768 16.129 1.00 88.50 86 THR A C 1
ATOM 714 O O . THR A 1 86 ? -6.143 -0.752 16.899 1.00 88.50 86 THR A O 1
ATOM 717 N N . GLY A 1 87 ? -7.817 0.332 15.872 1.00 86.06 87 GLY A N 1
ATOM 718 C CA . GLY A 1 87 ? -7.645 1.587 16.608 1.00 86.06 87 GLY A CA 1
ATOM 719 C C . GLY A 1 87 ? -6.216 2.140 16.577 1.00 86.06 87 GLY A C 1
ATOM 720 O O . GLY A 1 87 ? -5.618 2.295 15.509 1.00 86.06 87 GLY A O 1
ATOM 721 N N . LYS A 1 88 ? -5.688 2.480 17.761 1.00 86.88 88 LYS A N 1
ATOM 722 C CA . LYS A 1 88 ? -4.403 3.179 17.901 1.00 86.88 88 LYS A CA 1
ATOM 723 C C . LYS A 1 88 ? -3.211 2.342 17.452 1.00 86.88 88 LYS A C 1
ATOM 725 O O . LYS A 1 88 ? -2.418 2.812 16.637 1.00 86.88 88 LYS A O 1
ATOM 730 N N . ASP A 1 89 ? -3.161 1.094 17.898 1.00 89.62 89 ASP A N 1
ATOM 731 C CA . ASP A 1 89 ? -2.068 0.173 17.588 1.00 89.62 89 ASP A CA 1
ATOM 732 C C . ASP A 1 89 ? -1.962 -0.071 16.083 1.00 89.62 89 ASP A C 1
ATOM 734 O O . ASP A 1 89 ? -0.869 -0.023 15.519 1.00 89.62 89 ASP A O 1
ATOM 738 N N . ARG A 1 90 ? -3.109 -0.223 15.403 1.00 91.31 90 ARG A N 1
ATOM 739 C CA . ARG A 1 90 ? -3.138 -0.396 13.948 1.00 91.31 90 ARG A CA 1
ATOM 740 C C . ARG A 1 90 ? -2.477 0.758 13.213 1.00 91.31 90 ARG A C 1
ATOM 742 O O . ARG A 1 90 ? -1.673 0.509 12.322 1.00 91.31 90 ARG A O 1
ATOM 749 N N . ALA A 1 91 ? -2.836 2.004 13.520 1.00 91.00 91 ALA A N 1
ATOM 750 C CA . ALA A 1 91 ? -2.285 3.115 12.747 1.00 91.00 91 ALA A CA 1
ATOM 751 C C . ALA A 1 91 ? -0.819 3.410 13.092 1.00 91.00 91 ALA A C 1
ATOM 753 O O . ALA A 1 91 ? -0.089 3.827 12.201 1.00 91.00 91 ALA A O 1
ATOM 754 N N . ALA A 1 92 ? -0.369 3.136 14.322 1.00 93.81 92 ALA A N 1
ATOM 755 C CA . ALA A 1 92 ? 1.052 3.224 14.659 1.00 93.81 92 ALA A CA 1
ATOM 756 C C . ALA A 1 92 ? 1.880 2.212 13.845 1.00 93.81 92 ALA A C 1
ATOM 758 O O . ALA A 1 92 ? 2.797 2.602 13.127 1.00 93.81 92 ALA A O 1
ATOM 759 N N . LEU A 1 93 ? 1.491 0.932 13.877 1.00 95.25 93 LEU A N 1
ATOM 760 C CA . LEU A 1 93 ? 2.189 -0.133 13.149 1.00 95.25 93 LEU A CA 1
ATOM 761 C C . LEU A 1 93 ? 2.114 0.054 11.628 1.00 95.25 93 LEU A C 1
ATOM 763 O O . LEU A 1 93 ? 3.107 -0.152 10.934 1.00 95.25 93 LEU A O 1
ATOM 767 N N . LEU A 1 94 ? 0.955 0.471 11.100 1.00 95.62 94 LEU A N 1
ATOM 768 C CA . LEU A 1 94 ? 0.833 0.799 9.678 1.00 95.62 94 LEU A CA 1
ATOM 769 C C . LEU A 1 94 ? 1.716 1.982 9.292 1.00 95.62 94 LEU A C 1
ATOM 771 O O . LEU A 1 94 ? 2.317 1.925 8.228 1.00 95.62 94 LEU A O 1
ATOM 775 N N . GLY A 1 95 ? 1.805 3.023 10.122 1.00 95.56 95 GLY A N 1
ATOM 776 C CA . GLY A 1 95 ? 2.645 4.187 9.842 1.00 95.56 95 GLY A CA 1
ATOM 777 C C . GLY A 1 95 ? 4.120 3.815 9.687 1.00 95.56 95 GLY A C 1
ATOM 778 O O . GLY A 1 95 ? 4.763 4.246 8.730 1.00 95.56 95 GLY A O 1
ATOM 779 N N . ASP A 1 96 ? 4.641 2.956 10.568 1.00 96.62 96 ASP A N 1
ATOM 780 C CA . ASP A 1 96 ? 6.024 2.476 10.471 1.00 96.62 96 ASP A CA 1
ATOM 781 C C . ASP A 1 96 ? 6.258 1.654 9.195 1.00 96.62 96 ASP A C 1
ATOM 783 O O . ASP A 1 96 ? 7.157 1.973 8.417 1.00 96.62 96 ASP A O 1
ATOM 787 N N . VAL A 1 97 ? 5.405 0.661 8.914 1.00 97.50 97 VAL A N 1
ATOM 788 C CA . VAL A 1 97 ? 5.544 -0.178 7.709 1.00 97.50 97 VAL A CA 1
ATOM 789 C C . VAL A 1 97 ? 5.374 0.639 6.426 1.00 97.50 97 VAL A C 1
ATOM 791 O O . VAL A 1 97 ? 6.112 0.445 5.463 1.00 97.50 97 VAL A O 1
ATOM 794 N N . VAL A 1 98 ? 4.424 1.576 6.392 1.00 96.94 98 VAL A N 1
ATOM 795 C CA . VAL A 1 98 ? 4.190 2.446 5.231 1.00 96.94 98 VAL A CA 1
ATOM 796 C C . VAL A 1 98 ? 5.377 3.380 4.996 1.00 96.94 98 VAL A C 1
ATOM 798 O O . VAL A 1 98 ? 5.751 3.588 3.842 1.00 96.94 98 VAL A O 1
ATOM 801 N N . ARG A 1 99 ? 5.999 3.924 6.048 1.00 97.31 99 ARG A N 1
ATOM 802 C CA . ARG A 1 99 ? 7.214 4.744 5.924 1.00 97.31 99 ARG A CA 1
ATOM 803 C C . ARG A 1 99 ? 8.363 3.950 5.305 1.00 97.31 99 ARG A C 1
ATOM 805 O O . ARG A 1 99 ? 9.009 4.437 4.374 1.00 97.31 99 ARG A O 1
ATOM 812 N N . ASP A 1 100 ? 8.597 2.743 5.803 1.00 97.62 100 ASP A N 1
ATOM 813 C CA . ASP A 1 100 ? 9.697 1.904 5.335 1.00 97.62 100 ASP A CA 1
ATOM 814 C C . ASP A 1 100 ? 9.443 1.467 3.882 1.00 97.62 100 ASP A C 1
ATOM 816 O O . ASP A 1 100 ? 10.313 1.609 3.023 1.00 97.62 100 ASP A O 1
ATOM 820 N N . PHE A 1 101 ? 8.202 1.094 3.555 1.00 97.75 101 PHE A N 1
ATOM 821 C CA . PHE A 1 101 ? 7.822 0.732 2.191 1.00 97.75 101 PHE A CA 1
ATOM 822 C C . PHE A 1 101 ? 7.938 1.915 1.213 1.00 97.75 101 PHE A C 1
ATOM 824 O O . PHE A 1 101 ? 8.400 1.748 0.087 1.00 97.75 101 PHE A O 1
ATOM 831 N N . LYS A 1 102 ? 7.577 3.139 1.622 1.00 97.31 102 LYS A N 1
ATOM 832 C CA . LYS A 1 102 ? 7.783 4.338 0.788 1.00 97.31 102 LYS A CA 1
ATOM 833 C C . LYS A 1 102 ? 9.262 4.601 0.507 1.00 97.31 102 LYS A C 1
ATOM 835 O O . LYS A 1 102 ? 9.581 5.036 -0.596 1.00 97.31 102 LYS A O 1
ATOM 840 N N . SER A 1 103 ? 10.139 4.344 1.477 1.00 97.06 103 SER A N 1
ATOM 841 C CA . SER A 1 103 ? 11.590 4.490 1.297 1.00 97.06 103 SER A CA 1
ATOM 842 C C . SER A 1 103 ? 12.102 3.519 0.233 1.00 97.06 103 SER A C 1
ATOM 844 O O . SER A 1 103 ? 12.723 3.958 -0.729 1.00 97.06 103 SER A O 1
ATOM 846 N N . PHE A 1 104 ? 11.713 2.243 0.329 1.00 96.25 104 PHE A N 1
ATOM 847 C CA . PHE A 1 104 ? 11.992 1.236 -0.700 1.00 96.25 104 PHE A CA 1
ATOM 848 C C . PHE A 1 104 ? 11.478 1.666 -2.086 1.00 96.25 104 PHE A C 1
ATOM 850 O O . PHE A 1 104 ? 12.213 1.653 -3.069 1.00 96.25 104 PHE A O 1
ATOM 857 N N . LEU A 1 105 ? 10.221 2.115 -2.179 1.00 96.12 105 LEU A N 1
ATOM 858 C CA . LEU A 1 105 ? 9.641 2.539 -3.459 1.00 96.12 105 LEU A CA 1
ATOM 859 C C . LEU A 1 105 ? 10.378 3.732 -4.067 1.00 96.12 105 LEU A C 1
ATOM 861 O O . LEU A 1 105 ? 10.468 3.822 -5.287 1.00 96.12 105 LEU A O 1
ATOM 865 N N . PHE A 1 106 ? 10.882 4.653 -3.246 1.00 95.44 106 PHE A N 1
ATOM 866 C CA . PHE A 1 106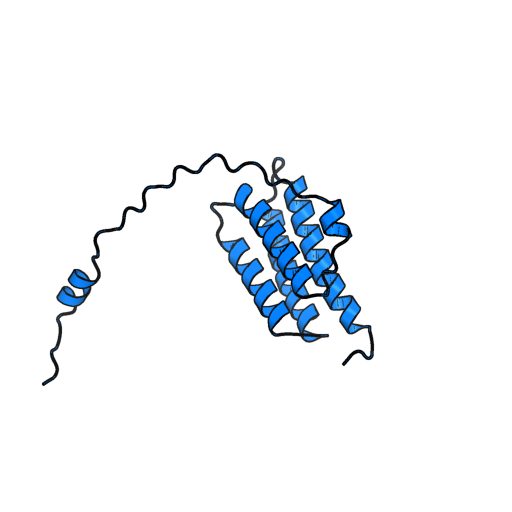 ? 11.641 5.803 -3.727 1.00 95.44 106 PHE A CA 1
ATOM 867 C C . PHE A 1 106 ? 12.964 5.385 -4.379 1.00 95.44 106 PHE A C 1
ATOM 869 O O . PHE A 1 106 ? 13.323 5.952 -5.409 1.00 95.44 106 PHE A O 1
ATOM 876 N N . GLU A 1 107 ? 13.650 4.387 -3.820 1.00 94.69 107 GLU A N 1
ATOM 877 C CA . GLU A 1 107 ? 14.893 3.836 -4.378 1.00 94.69 107 GLU A CA 1
ATOM 878 C C . GLU A 1 107 ? 14.656 3.129 -5.721 1.00 94.69 107 GLU A C 1
ATOM 880 O O . GLU A 1 107 ? 15.442 3.292 -6.652 1.00 94.69 107 GLU A O 1
ATOM 885 N N . GLU A 1 108 ? 13.524 2.438 -5.854 1.00 93.69 108 GLU A N 1
ATOM 886 C CA . GLU A 1 108 ? 13.142 1.692 -7.061 1.00 93.69 108 GLU A CA 1
ATOM 887 C C . GLU A 1 108 ? 12.333 2.524 -8.082 1.00 93.69 108 GLU A C 1
ATOM 889 O O . GLU A 1 108 ? 11.868 2.017 -9.111 1.00 93.69 108 GLU A O 1
ATOM 894 N N . THR A 1 109 ? 12.122 3.820 -7.818 1.00 95.06 109 THR A N 1
ATOM 895 C CA . THR A 1 109 ? 11.388 4.707 -8.731 1.00 95.06 109 THR A CA 1
ATOM 896 C C . THR A 1 109 ? 12.303 5.231 -9.839 1.00 95.06 109 THR A C 1
ATOM 898 O O . THR A 1 109 ? 13.193 6.050 -9.609 1.00 95.06 109 THR A O 1
ATOM 901 N N . GLY A 1 110 ? 12.003 4.837 -11.074 1.00 93.06 110 GLY A N 1
ATOM 902 C CA . GLY A 1 110 ? 12.623 5.316 -12.304 1.00 93.06 110 GLY A CA 1
ATOM 903 C C . GLY A 1 110 ? 11.688 6.197 -13.151 1.00 93.06 110 GLY A C 1
ATOM 904 O O . GLY A 1 110 ? 10.481 6.289 -12.893 1.00 93.06 110 GLY A O 1
ATOM 905 N N . PRO A 1 111 ? 12.209 6.877 -14.190 1.00 92.88 111 PRO A N 1
ATOM 906 C CA . PRO A 1 111 ? 11.401 7.677 -15.116 1.00 92.88 111 PRO A CA 1
ATOM 907 C C . PRO A 1 111 ? 10.234 6.910 -15.762 1.00 92.88 111 PRO A C 1
ATOM 909 O O . PRO A 1 111 ? 9.188 7.497 -16.034 1.00 92.88 111 PRO A O 1
ATOM 912 N N . GLU A 1 112 ? 10.408 5.613 -15.997 1.00 90.44 112 GLU A N 1
ATOM 913 C CA . GLU A 1 112 ? 9.472 4.718 -16.678 1.00 90.44 112 GLU A CA 1
ATOM 914 C C . GLU A 1 112 ? 8.314 4.227 -15.799 1.00 90.44 112 GLU A C 1
ATOM 916 O O . GLU A 1 112 ? 7.237 3.932 -16.321 1.00 90.44 112 GLU A O 1
ATOM 921 N N . ASN A 1 113 ? 8.503 4.167 -14.477 1.00 93.31 113 ASN A N 1
ATOM 922 C CA . ASN A 1 113 ? 7.518 3.627 -13.534 1.00 93.31 113 ASN A CA 1
ATOM 923 C C . ASN A 1 113 ? 6.936 4.689 -12.580 1.00 93.31 113 ASN A C 1
ATOM 925 O O . ASN A 1 113 ? 6.008 4.403 -11.823 1.00 93.31 113 ASN A O 1
ATOM 929 N N . LYS A 1 114 ? 7.423 5.936 -12.648 1.00 94.25 114 LYS A N 1
ATOM 930 C CA . LYS A 1 114 ? 7.102 7.028 -11.714 1.00 94.25 114 LYS A CA 1
ATOM 931 C C . LYS A 1 114 ? 5.610 7.253 -11.466 1.00 94.25 114 LYS A C 1
ATOM 933 O O . LYS A 1 114 ? 5.209 7.502 -10.331 1.00 94.25 114 LYS A O 1
ATOM 938 N N . GLU A 1 115 ? 4.784 7.213 -12.510 1.00 92.75 115 GLU A N 1
ATOM 939 C CA . GLU A 1 115 ? 3.338 7.431 -12.359 1.00 92.75 115 GLU A CA 1
ATOM 940 C C . GLU A 1 115 ? 2.661 6.305 -11.573 1.00 92.75 115 GLU A C 1
ATOM 942 O O . GLU A 1 115 ? 1.782 6.565 -10.748 1.00 92.75 115 GLU A O 1
ATOM 947 N N . ASP A 1 116 ? 3.092 5.068 -11.812 1.00 94.69 116 ASP A N 1
ATOM 948 C CA . ASP A 1 116 ? 2.551 3.880 -11.162 1.00 94.69 116 ASP A CA 1
ATOM 949 C C . ASP A 1 116 ? 3.064 3.789 -9.717 1.00 94.69 116 ASP A C 1
ATOM 951 O O . ASP A 1 116 ? 2.278 3.523 -8.809 1.00 94.69 116 ASP A O 1
ATOM 955 N N . MET A 1 117 ? 4.332 4.138 -9.464 1.00 95.62 117 MET A N 1
ATOM 956 C CA . MET A 1 117 ? 4.881 4.242 -8.105 1.00 95.62 117 MET A CA 1
ATOM 957 C C . MET A 1 117 ? 4.184 5.331 -7.286 1.00 95.62 117 MET A C 1
ATOM 959 O O . MET A 1 117 ? 3.814 5.099 -6.135 1.00 95.62 117 MET A O 1
ATOM 963 N N . ALA A 1 118 ? 3.896 6.493 -7.882 1.00 95.12 118 ALA A N 1
ATOM 964 C CA . ALA A 1 118 ? 3.106 7.531 -7.219 1.00 95.12 118 ALA A CA 1
ATOM 965 C C . ALA A 1 118 ? 1.693 7.040 -6.856 1.00 95.12 118 ALA A C 1
ATOM 967 O O . ALA A 1 118 ? 1.151 7.410 -5.812 1.00 95.12 118 ALA A O 1
ATOM 968 N N . LEU A 1 119 ? 1.097 6.183 -7.691 1.00 95.62 119 LEU A N 1
ATOM 969 C CA . LEU A 1 119 ? -0.201 5.576 -7.412 1.00 95.62 119 LEU A CA 1
ATOM 970 C C . LEU A 1 119 ? -0.129 4.565 -6.261 1.00 95.62 119 LEU A C 1
ATOM 972 O O . LEU A 1 119 ? -1.015 4.558 -5.407 1.00 95.62 119 LEU A O 1
ATOM 976 N N . VAL A 1 120 ? 0.931 3.755 -6.200 1.00 96.94 120 VAL A N 1
ATOM 977 C CA . VAL A 1 120 ? 1.193 2.849 -5.070 1.00 96.94 120 VAL A CA 1
ATOM 978 C C . VAL A 1 120 ? 1.325 3.644 -3.771 1.00 96.94 120 VAL A C 1
ATOM 980 O O . VAL A 1 120 ? 0.635 3.339 -2.798 1.00 96.94 120 VAL A O 1
ATOM 983 N N . VAL A 1 121 ? 2.133 4.708 -3.767 1.00 97.00 121 VAL A N 1
ATOM 984 C CA . VAL A 1 121 ? 2.302 5.591 -2.602 1.00 97.00 121 VAL A CA 1
ATOM 985 C C . VAL A 1 121 ? 0.967 6.200 -2.167 1.00 97.00 121 VAL A C 1
ATOM 987 O O . VAL A 1 121 ? 0.664 6.207 -0.975 1.00 97.00 121 VAL A O 1
ATOM 990 N N . LEU A 1 122 ? 0.132 6.645 -3.113 1.00 96.06 122 LEU A N 1
ATOM 991 C CA . LEU A 1 122 ? -1.203 7.162 -2.806 1.00 96.06 122 LEU A CA 1
ATOM 992 C C . LEU A 1 122 ? -2.072 6.111 -2.102 1.00 96.06 122 LEU A C 1
ATOM 994 O O . LEU A 1 122 ? -2.726 6.424 -1.110 1.00 96.06 122 LEU A O 1
ATOM 998 N N . ILE A 1 123 ? -2.092 4.870 -2.593 1.00 96.75 123 ILE A N 1
ATOM 999 C CA . ILE A 1 123 ? -2.870 3.789 -1.971 1.00 96.75 123 ILE A CA 1
ATOM 1000 C C . ILE A 1 123 ? -2.382 3.533 -0.538 1.00 96.75 123 ILE A C 1
ATOM 1002 O O . ILE A 1 123 ? -3.207 3.419 0.371 1.00 96.75 123 ILE A O 1
ATOM 1006 N N . LEU A 1 124 ? -1.062 3.490 -0.322 1.00 97.06 124 LEU A N 1
ATOM 1007 C CA . LEU A 1 124 ? -0.471 3.319 1.009 1.00 97.06 124 LEU A CA 1
ATOM 1008 C C . LEU A 1 124 ? -0.889 4.449 1.964 1.00 97.06 124 LEU A C 1
ATOM 1010 O O . LEU A 1 124 ? -1.305 4.186 3.090 1.00 97.06 124 LEU A O 1
ATOM 1014 N N . GLU A 1 125 ? -0.866 5.699 1.499 1.00 95.38 125 GLU A N 1
ATOM 1015 C CA . GLU A 1 125 ? -1.315 6.853 2.288 1.00 95.38 125 GLU A CA 1
ATOM 1016 C C . GLU A 1 125 ? -2.798 6.814 2.626 1.00 95.38 125 GLU A C 1
ATOM 1018 O O . GLU A 1 125 ? -3.193 7.197 3.727 1.00 95.38 125 GLU A O 1
ATOM 1023 N N . LEU A 1 126 ? -3.637 6.363 1.694 1.00 95.19 126 LEU A N 1
ATOM 1024 C CA . LEU A 1 126 ? -5.065 6.219 1.947 1.00 95.19 126 LEU A CA 1
ATOM 1025 C C . LEU A 1 126 ? -5.327 5.164 3.027 1.00 95.19 126 LEU A C 1
ATOM 1027 O O . LEU A 1 126 ? -6.178 5.394 3.887 1.00 95.19 126 LEU A O 1
ATOM 1031 N N . MET A 1 127 ? -4.589 4.049 3.037 1.00 94.56 127 MET A N 1
ATOM 1032 C CA . MET A 1 127 ? -4.679 3.041 4.103 1.00 94.56 127 MET A CA 1
ATOM 1033 C C . MET A 1 127 ? -4.235 3.597 5.460 1.00 94.56 127 MET A C 1
ATOM 1035 O O . MET A 1 127 ? -4.959 3.451 6.447 1.00 94.56 127 MET A O 1
ATOM 1039 N N . GLU A 1 128 ? -3.081 4.263 5.499 1.00 93.62 128 GLU A N 1
ATOM 1040 C CA . GLU A 1 128 ? -2.513 4.870 6.707 1.00 93.62 128 GLU A CA 1
ATOM 1041 C C . GLU A 1 128 ? -3.459 5.927 7.303 1.00 93.62 128 GLU A C 1
ATOM 1043 O O . GLU A 1 128 ? -3.869 5.835 8.462 1.00 93.62 128 GLU A O 1
ATOM 1048 N N . LYS A 1 129 ? -3.898 6.893 6.488 1.00 91.75 129 LYS A N 1
ATOM 1049 C CA . LYS A 1 129 ? -4.802 7.970 6.923 1.00 91.75 129 LYS A CA 1
ATOM 1050 C C . LYS A 1 129 ? -6.169 7.447 7.344 1.00 91.75 129 LYS A C 1
ATOM 1052 O O . LYS A 1 129 ? -6.738 7.946 8.311 1.00 91.75 129 LYS A O 1
ATOM 1057 N N . SER A 1 130 ? -6.690 6.427 6.663 1.00 90.00 130 SER A N 1
ATOM 1058 C CA . SER A 1 130 ? -7.958 5.799 7.055 1.00 90.00 130 SER A CA 1
ATOM 1059 C C . SER A 1 130 ? -7.867 5.121 8.423 1.00 90.00 130 SER A C 1
ATOM 1061 O O . SER A 1 130 ? -8.845 5.122 9.173 1.00 90.00 130 SER A O 1
ATOM 1063 N N . ALA A 1 131 ? -6.706 4.555 8.766 1.00 87.25 131 ALA A N 1
ATOM 1064 C CA . ALA A 1 131 ? -6.471 3.991 10.089 1.00 87.25 131 ALA A CA 1
ATOM 1065 C C . ALA A 1 131 ? -6.388 5.087 11.165 1.00 87.25 131 ALA A C 1
ATOM 1067 O O . ALA A 1 131 ? -7.002 4.927 12.218 1.00 87.25 131 ALA A O 1
ATOM 1068 N N . LEU A 1 132 ? -5.714 6.209 10.879 1.00 84.62 132 LEU A N 1
ATOM 1069 C CA . LEU A 1 132 ? -5.619 7.365 11.782 1.00 84.62 132 LEU A CA 1
ATOM 1070 C C . LEU A 1 132 ? -6.988 7.998 12.066 1.00 84.62 132 LEU A C 1
ATOM 1072 O O . LEU A 1 132 ? -7.346 8.187 13.221 1.00 84.62 132 LEU A O 1
ATOM 1076 N N . LEU A 1 133 ? -7.808 8.236 11.039 1.00 82.12 133 LEU A N 1
ATOM 1077 C CA . LEU A 1 133 ? -9.140 8.836 11.212 1.00 82.12 133 LEU A CA 1
ATOM 1078 C C . LEU A 1 133 ? -10.075 7.990 12.092 1.00 82.12 133 LEU A C 1
ATOM 1080 O O . LEU A 1 133 ? -10.921 8.535 12.797 1.00 82.12 133 LEU A O 1
ATOM 1084 N N . ARG A 1 134 ? -9.922 6.658 12.093 1.00 70.56 134 ARG A N 1
ATOM 1085 C CA . ARG A 1 134 ? -10.662 5.779 13.014 1.00 70.56 134 ARG A CA 1
ATOM 1086 C C . ARG A 1 134 ? -10.168 5.854 14.458 1.00 70.56 134 ARG A C 1
ATOM 1088 O O . ARG A 1 134 ? -10.922 5.473 15.345 1.00 70.56 134 ARG A O 1
ATOM 1095 N N . GLN A 1 135 ? -8.942 6.311 14.711 1.00 63.22 135 GLN A N 1
ATOM 1096 C CA . GLN A 1 135 ? -8.469 6.544 16.081 1.00 63.22 135 GLN A CA 1
ATOM 1097 C C . GLN A 1 135 ? -9.233 7.692 16.748 1.00 63.22 135 GLN A C 1
ATOM 1099 O O . GLN A 1 135 ? -9.504 7.622 17.946 1.00 63.22 135 GLN A O 1
ATOM 1104 N N . ASP A 1 136 ? -9.578 8.718 15.965 1.00 57.41 136 ASP A N 1
ATOM 1105 C CA . ASP A 1 136 ? -10.200 9.956 16.443 1.00 57.41 136 ASP A CA 1
ATOM 1106 C C . ASP A 1 136 ? -11.730 9.887 16.512 1.00 57.41 136 ASP A C 1
ATOM 1108 O O . ASP A 1 136 ? -12.356 10.811 17.025 1.00 57.41 136 ASP A O 1
ATOM 1112 N N . ALA A 1 137 ? -12.348 8.809 16.018 1.00 54.91 137 ALA A N 1
ATOM 1113 C CA . ALA A 1 137 ? -13.785 8.579 16.117 1.00 54.91 137 ALA A CA 1
ATOM 1114 C C . ALA A 1 137 ? -14.115 7.841 17.432 1.00 54.91 137 ALA A C 1
ATOM 1116 O O . ALA A 1 137 ? -13.889 6.630 17.530 1.00 54.91 137 ALA A O 1
ATOM 1117 N N . PRO A 1 138 ? -14.666 8.516 18.460 1.00 43.81 138 PRO A N 1
ATOM 1118 C CA . PRO A 1 138 ? -15.080 7.843 19.675 1.00 43.81 138 PRO A CA 1
ATOM 1119 C C . PRO A 1 138 ? -16.423 7.148 19.417 1.00 43.81 138 PRO A C 1
ATOM 1121 O O . PRO A 1 138 ? -17.433 7.804 19.182 1.00 43.81 138 PRO A O 1
ATOM 1124 N N . GLY A 1 139 ? -16.445 5.817 19.497 1.00 52.19 139 GLY A N 1
ATOM 1125 C CA . GLY A 1 139 ? -17.681 5.061 19.720 1.00 52.19 139 GLY A CA 1
ATOM 1126 C C . GLY A 1 139 ? -18.357 4.465 18.488 1.00 52.19 139 GLY A C 1
ATOM 1127 O O . GLY A 1 139 ? -19.460 4.865 18.141 1.00 52.19 139 GLY A O 1
ATOM 1128 N N . LEU A 1 140 ? -17.760 3.421 17.918 1.00 44.38 140 LEU A N 1
ATOM 1129 C CA . LEU A 1 140 ? -18.495 2.343 17.246 1.00 44.38 140 LEU A CA 1
ATOM 1130 C C . LEU A 1 140 ? -17.802 1.024 17.620 1.00 44.38 140 LEU A C 1
ATOM 1132 O O . LEU A 1 140 ? -16.915 0.547 16.911 1.00 44.38 140 LEU A O 1
ATOM 1136 N N . GLN A 1 141 ? -18.148 0.527 18.812 1.00 38.66 141 GLN A N 1
ATOM 1137 C CA . GLN A 1 141 ? -18.023 -0.886 19.183 1.00 38.66 141 GLN A CA 1
ATOM 1138 C C . GLN A 1 141 ? -19.299 -1.608 18.761 1.00 38.66 141 GLN A C 1
ATOM 1140 O O . GLN A 1 141 ? -20.378 -0.983 18.892 1.00 38.66 141 GLN A O 1
#

Secondary structure (DSSP, 8-state):
------HHHHHHHH---------------PPP---HHHHHTS-TTSHHHHHHHHHHHHHHHHHH-TT--HHHHHHHHHHHHHHH--HHHHHHHHHHHHHHHHHHHHHT--TTTHHHHHHHHHHHHHHHHHHHHHHS-----

pLDDT: mean 82.75, std 17.92, range [35.47, 97.75]

Mean predicted aligned error: 11.17 Å